Protein AF-A0A0F2S2L8-F1 (afdb_monomer)

Sequence (156 aa):
MPSLDVPAADAAFVQAAFDDTLALIEAVRDHIADGAVRYADVEITPTARMRASQDLSRLTNRATAAISLLLLFKALQDGQDVGVADIPAQVNSILDDIQRPSLALAGTGGDADAVPESLNILLLRGESIFERMPLVRARLLALLDQAPVLSPAHSS

Nearest PDB structures (foldseek):
  7pi6-assembly1_A  TM=2.760E-01  e=2.454E+00  Trypanosoma brucei brucei TREU927
  1i4l-assembly2_A-2  TM=2.362E-01  e=2.101E+00  Homo sapiens
  7pi6-assembly2_C  TM=2.535E-01  e=5.332E+00  Trypanosoma brucei brucei TREU927

Structure (mmCIF, N/CA/C/O backbone):
data_AF-A0A0F2S2L8-F1
#
_entry.id   AF-A0A0F2S2L8-F1
#
loop_
_atom_site.group_PDB
_atom_site.id
_atom_site.type_symbol
_atom_site.label_atom_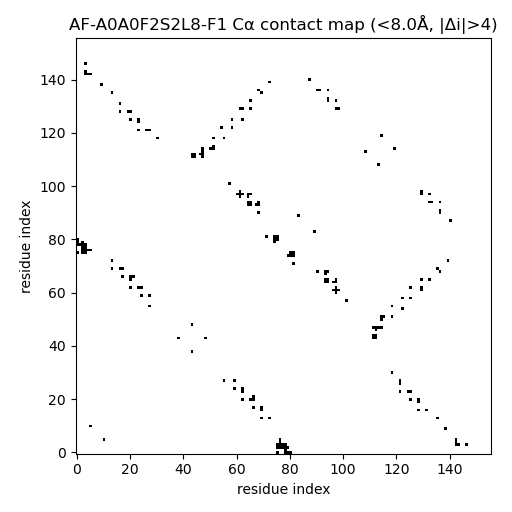id
_atom_site.label_alt_id
_atom_site.label_comp_id
_atom_site.label_asym_id
_atom_site.label_entity_id
_atom_site.label_seq_id
_atom_site.pdbx_PDB_ins_code
_atom_site.Cartn_x
_atom_site.Cartn_y
_atom_site.Cartn_z
_atom_site.occupancy
_atom_site.B_iso_or_equiv
_atom_site.auth_seq_id
_atom_site.auth_comp_id
_atom_site.auth_asym_id
_atom_site.auth_atom_id
_atom_site.pdbx_PDB_model_num
ATOM 1 N N . MET A 1 1 ? -5.158 -8.141 22.706 1.00 55.66 1 MET A N 1
ATOM 2 C CA . MET A 1 1 ? -5.981 -6.911 22.675 1.00 55.66 1 MET A CA 1
ATOM 3 C C . MET A 1 1 ? -7.423 -7.300 22.354 1.00 55.66 1 MET A C 1
ATOM 5 O O . MET A 1 1 ? -7.591 -8.381 21.800 1.00 55.66 1 MET A O 1
ATOM 9 N N . PRO A 1 2 ? -8.463 -6.524 22.720 1.00 57.81 2 PRO A N 1
ATOM 10 C CA . PRO A 1 2 ? -9.810 -6.789 22.208 1.00 57.81 2 PRO A CA 1
ATOM 11 C C . PRO A 1 2 ? -9.826 -6.614 20.679 1.00 57.81 2 PRO A C 1
ATOM 13 O O . PRO A 1 2 ? -9.166 -5.713 20.164 1.00 57.81 2 PRO A O 1
ATOM 16 N N . SER A 1 3 ? -10.530 -7.491 19.960 1.00 73.62 3 SER A N 1
ATOM 17 C CA . SER A 1 3 ? -10.714 -7.383 18.507 1.00 73.62 3 SER A CA 1
ATOM 18 C C . SER A 1 3 ? -11.510 -6.123 18.171 1.00 73.62 3 SER A C 1
ATOM 20 O O . SER A 1 3 ? -12.484 -5.817 18.864 1.00 73.62 3 SER A O 1
ATOM 22 N N . LEU A 1 4 ? -11.116 -5.402 17.120 1.00 80.38 4 LEU A N 1
ATOM 23 C CA . LEU A 1 4 ? -11.881 -4.244 16.654 1.00 80.38 4 LEU A CA 1
ATOM 24 C C . LEU A 1 4 ? -13.225 -4.705 16.075 1.00 80.38 4 LEU A C 1
ATOM 26 O O . LEU A 1 4 ? -13.266 -5.620 15.254 1.00 80.38 4 LEU A O 1
ATOM 30 N N . ASP A 1 5 ? -14.319 -4.054 16.472 1.00 84.75 5 ASP A N 1
ATOM 31 C CA . ASP A 1 5 ? -15.612 -4.234 15.807 1.00 84.75 5 ASP A CA 1
ATOM 32 C C . ASP A 1 5 ? -15.601 -3.434 14.499 1.00 84.75 5 ASP A C 1
ATOM 34 O O . ASP A 1 5 ? -15.860 -2.230 14.472 1.00 84.75 5 ASP A O 1
ATOM 38 N N . VAL A 1 6 ? -15.163 -4.086 13.420 1.00 86.56 6 VAL A N 1
ATOM 39 C CA . VAL A 1 6 ? -14.968 -3.451 12.114 1.00 86.56 6 VAL A CA 1
ATOM 40 C C . VAL A 1 6 ? -16.252 -3.559 11.286 1.00 86.56 6 VAL A C 1
ATOM 42 O O . VAL A 1 6 ? -16.673 -4.675 10.965 1.00 86.56 6 VAL A O 1
ATOM 45 N N . PRO A 1 7 ? -16.849 -2.435 10.840 1.00 90.75 7 PRO A N 1
ATOM 46 C CA . PRO A 1 7 ? -17.977 -2.463 9.920 1.00 90.75 7 PRO A CA 1
ATOM 47 C C . PRO A 1 7 ? -17.653 -3.271 8.659 1.00 90.75 7 PRO A C 1
ATOM 49 O O . PRO A 1 7 ? -16.582 -3.127 8.067 1.00 90.75 7 PRO A O 1
ATOM 52 N N . ALA A 1 8 ? -18.606 -4.073 8.177 1.00 90.00 8 ALA A N 1
ATOM 53 C CA . ALA A 1 8 ? -18.393 -4.941 7.012 1.00 90.00 8 ALA A CA 1
ATOM 54 C C . ALA A 1 8 ? -17.904 -4.178 5.760 1.00 90.00 8 ALA A C 1
ATOM 56 O O . ALA A 1 8 ? -17.093 -4.693 4.992 1.00 90.00 8 ALA A O 1
ATOM 57 N N . ALA A 1 9 ? -18.354 -2.932 5.574 1.00 91.12 9 ALA A N 1
ATOM 58 C CA . ALA A 1 9 ? -17.911 -2.068 4.480 1.00 91.12 9 ALA A CA 1
ATOM 59 C C . ALA A 1 9 ? -16.440 -1.625 4.608 1.00 91.12 9 ALA A C 1
ATOM 61 O O . ALA A 1 9 ? -15.768 -1.425 3.593 1.00 91.12 9 ALA A O 1
ATOM 62 N N . ASP A 1 10 ? -15.931 -1.485 5.833 1.00 90.44 10 ASP A N 1
ATOM 63 C CA . ASP A 1 10 ? -14.529 -1.163 6.104 1.00 90.44 10 ASP A CA 1
ATOM 64 C C . ASP A 1 10 ? -13.639 -2.379 5.890 1.00 90.44 10 ASP A C 1
ATOM 66 O O . ASP A 1 10 ? -12.639 -2.280 5.178 1.00 90.44 10 ASP A O 1
ATOM 70 N N . ALA A 1 11 ? -14.059 -3.541 6.391 1.00 90.75 11 ALA A N 1
ATOM 71 C CA . ALA A 1 11 ? -13.364 -4.800 6.151 1.00 90.75 11 ALA A CA 1
ATOM 72 C C . ALA A 1 11 ? -13.263 -5.119 4.646 1.00 90.75 11 ALA A C 1
ATOM 74 O O . ALA A 1 11 ? -12.185 -5.452 4.157 1.00 90.75 11 ALA A O 1
ATOM 75 N N . ALA A 1 12 ? -14.355 -4.956 3.888 1.00 94.38 12 ALA A N 1
ATOM 76 C CA . ALA A 1 12 ? -14.363 -5.191 2.443 1.00 94.38 12 ALA A CA 1
ATOM 77 C C . ALA A 1 12 ? -13.465 -4.206 1.676 1.00 94.38 12 ALA A C 1
ATOM 79 O O . ALA A 1 12 ? -12.748 -4.605 0.759 1.00 94.38 12 ALA A O 1
ATOM 80 N N . PHE A 1 13 ? -13.470 -2.925 2.060 1.00 95.06 13 PHE A N 1
ATOM 81 C CA . PHE A 1 13 ? -12.600 -1.916 1.452 1.00 95.06 13 PHE A CA 1
ATOM 82 C C . PHE A 1 13 ? -11.118 -2.222 1.688 1.00 95.06 13 PHE A C 1
ATOM 84 O O . PHE A 1 13 ? -10.321 -2.173 0.751 1.00 95.06 13 PHE A O 1
ATOM 91 N N . VAL A 1 14 ? -10.749 -2.563 2.926 1.00 94.31 14 VAL A N 1
ATOM 92 C CA . VAL A 1 14 ? -9.368 -2.915 3.275 1.00 94.31 14 VAL A CA 1
ATOM 93 C C . VAL A 1 14 ? -8.943 -4.207 2.584 1.00 94.31 14 VAL A C 1
ATOM 95 O O . VAL A 1 14 ? -7.823 -4.276 2.085 1.00 94.31 14 VAL A O 1
ATOM 98 N N . GLN A 1 15 ? -9.830 -5.199 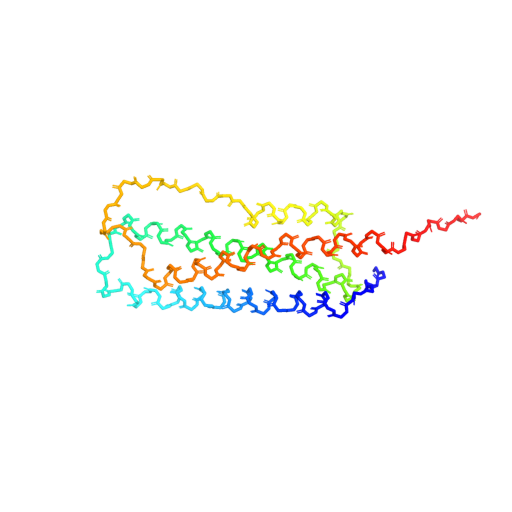2.485 1.00 95.56 15 GLN A N 1
ATOM 99 C CA . GLN A 1 15 ? -9.547 -6.434 1.757 1.00 95.56 15 GLN A CA 1
ATOM 100 C C . GLN A 1 15 ? -9.278 -6.169 0.270 1.00 95.56 15 GLN A C 1
ATOM 102 O O . GLN A 1 15 ? -8.274 -6.639 -0.250 1.00 95.56 15 GLN A O 1
ATOM 107 N N . ALA A 1 16 ? -10.097 -5.348 -0.394 1.00 96.75 16 ALA A N 1
ATOM 108 C CA . ALA A 1 16 ? -9.854 -4.977 -1.788 1.00 96.75 16 ALA A CA 1
ATOM 109 C C . ALA A 1 16 ? -8.510 -4.244 -1.967 1.00 96.75 16 ALA A C 1
ATOM 111 O O . ALA A 1 16 ? -7.750 -4.541 -2.885 1.00 96.75 16 ALA A O 1
ATOM 112 N N . ALA A 1 17 ? -8.175 -3.319 -1.060 1.00 96.56 17 ALA A N 1
ATOM 113 C CA . ALA A 1 17 ? -6.882 -2.635 -1.077 1.00 96.56 17 ALA A CA 1
ATOM 114 C C . ALA A 1 17 ? -5.702 -3.598 -0.838 1.00 96.56 17 ALA A C 1
ATOM 116 O O . ALA A 1 17 ? -4.637 -3.420 -1.435 1.00 96.56 17 ALA A O 1
ATOM 117 N N . PHE A 1 18 ? -5.891 -4.620 0.001 1.00 97.00 18 PHE A N 1
ATOM 118 C CA . PHE A 1 18 ? -4.925 -5.691 0.231 1.00 97.00 18 PHE A CA 1
ATOM 119 C C . PHE A 1 18 ? -4.680 -6.517 -1.029 1.00 97.00 18 PHE A C 1
ATOM 121 O O . PHE A 1 18 ? -3.530 -6.637 -1.450 1.00 97.00 18 PHE A O 1
ATOM 128 N N . ASP A 1 19 ? -5.743 -7.011 -1.658 1.00 97.62 19 ASP A N 1
ATOM 129 C CA . ASP A 1 19 ? -5.648 -7.839 -2.862 1.00 97.62 19 ASP A CA 1
ATOM 130 C C . ASP A 1 19 ? -4.992 -7.070 -4.018 1.00 97.62 19 ASP A C 1
ATOM 132 O O . ASP A 1 19 ? -4.092 -7.583 -4.684 1.00 97.62 19 ASP A O 1
ATOM 136 N N . ASP A 1 20 ? -5.355 -5.798 -4.200 1.00 97.75 20 ASP A N 1
ATOM 137 C CA . ASP A 1 20 ? -4.743 -4.940 -5.216 1.00 97.75 20 ASP A CA 1
ATOM 138 C C . ASP A 1 20 ? -3.253 -4.684 -4.958 1.00 97.75 20 ASP A C 1
ATOM 140 O O . ASP A 1 20 ? -2.450 -4.692 -5.895 1.00 97.75 20 ASP A O 1
ATOM 144 N N . THR A 1 21 ? -2.873 -4.453 -3.696 1.00 97.06 21 THR A N 1
ATOM 145 C CA . THR A 1 21 ? -1.473 -4.218 -3.312 1.00 97.06 21 THR A CA 1
ATOM 146 C C . THR A 1 21 ? -0.642 -5.485 -3.497 1.00 97.06 21 THR A C 1
ATOM 148 O O . THR A 1 21 ? 0.465 -5.417 -4.030 1.00 97.06 21 THR A O 1
ATOM 151 N N . LEU A 1 22 ? -1.177 -6.649 -3.123 1.00 96.69 22 LEU A N 1
ATOM 152 C CA . LEU A 1 22 ? -0.516 -7.934 -3.333 1.00 96.69 22 LEU A CA 1
ATOM 153 C C . LEU A 1 22 ? -0.318 -8.215 -4.828 1.00 96.69 22 LEU A C 1
ATOM 155 O O . LEU A 1 22 ? 0.796 -8.510 -5.257 1.00 96.69 22 LEU A O 1
ATOM 159 N N . ALA A 1 23 ? -1.358 -8.012 -5.636 1.00 96.81 23 ALA A N 1
ATOM 160 C CA . ALA A 1 23 ? -1.287 -8.194 -7.082 1.00 96.81 23 ALA A CA 1
ATOM 161 C C . ALA A 1 23 ? -0.353 -7.180 -7.776 1.00 96.81 23 ALA A C 1
ATOM 163 O O . ALA A 1 23 ? 0.141 -7.445 -8.875 1.00 96.81 23 ALA A O 1
ATOM 164 N N . LEU A 1 24 ? -0.109 -6.007 -7.180 1.00 95.81 24 LEU A N 1
ATOM 165 C CA . LEU A 1 24 ? 0.940 -5.086 -7.628 1.00 95.81 24 LEU A CA 1
ATOM 166 C C . LEU A 1 24 ? 2.333 -5.636 -7.301 1.00 95.81 24 LEU A C 1
ATOM 168 O O . LEU A 1 24 ? 3.195 -5.630 -8.174 1.00 95.81 24 LEU A O 1
ATOM 172 N N . ILE A 1 25 ? 2.555 -6.116 -6.073 1.00 95.00 25 ILE A N 1
ATOM 173 C CA . ILE A 1 25 ? 3.841 -6.690 -5.642 1.00 95.00 25 ILE A CA 1
ATOM 174 C C . ILE A 1 25 ? 4.217 -7.888 -6.521 1.00 95.00 25 ILE A C 1
ATOM 176 O O . ILE A 1 25 ? 5.357 -7.982 -6.975 1.00 95.00 25 ILE A O 1
ATOM 180 N N . GLU A 1 26 ? 3.262 -8.772 -6.806 1.00 95.19 26 GLU A N 1
ATOM 181 C CA . GLU A 1 26 ? 3.456 -9.909 -7.710 1.00 95.19 26 GLU A CA 1
ATOM 182 C C . GLU A 1 26 ? 3.824 -9.447 -9.122 1.00 95.19 26 GLU A C 1
ATOM 184 O O . GLU A 1 26 ? 4.826 -9.899 -9.669 1.00 95.19 26 GLU A O 1
ATOM 189 N N . ALA A 1 27 ? 3.097 -8.473 -9.675 1.00 92.75 27 ALA A N 1
ATOM 190 C CA . ALA A 1 27 ? 3.3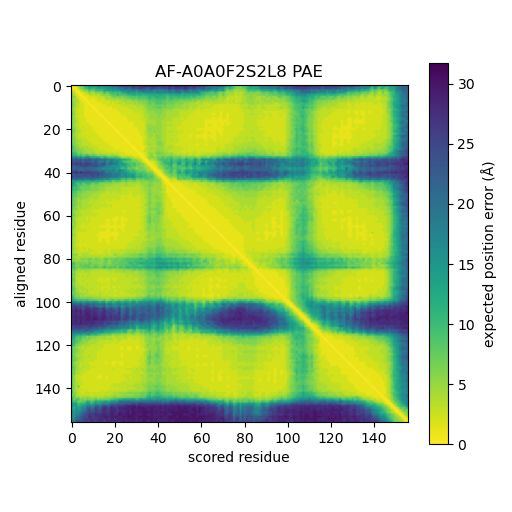90 -7.940 -11.003 1.00 92.75 27 ALA A CA 1
ATOM 191 C C . ALA A 1 27 ? 4.771 -7.260 -11.081 1.00 92.75 27 ALA A C 1
ATOM 193 O O . ALA A 1 27 ? 5.464 -7.380 -12.090 1.00 92.75 27 ALA A O 1
ATOM 194 N N . VAL A 1 28 ? 5.201 -6.573 -10.016 1.00 91.75 28 VAL A N 1
ATOM 195 C CA . VAL A 1 28 ? 6.548 -5.987 -9.915 1.00 91.75 28 VAL A CA 1
ATOM 196 C C . VAL A 1 28 ? 7.616 -7.076 -9.847 1.00 91.75 28 VAL A C 1
ATOM 198 O O . VAL A 1 28 ? 8.620 -6.986 -10.553 1.00 91.75 28 VAL A O 1
ATOM 201 N N . ARG A 1 29 ? 7.404 -8.119 -9.037 1.00 91.75 29 ARG A N 1
ATOM 202 C CA . ARG A 1 29 ? 8.308 -9.274 -8.952 1.00 91.75 29 ARG A CA 1
ATOM 203 C C . ARG A 1 29 ? 8.468 -9.940 -10.316 1.00 91.75 29 ARG A C 1
ATOM 205 O O . ARG A 1 29 ? 9.597 -10.185 -10.735 1.00 91.75 29 ARG A O 1
ATOM 212 N N . ASP A 1 30 ? 7.362 -10.202 -11.001 1.00 90.44 30 ASP A N 1
ATOM 213 C CA . ASP A 1 30 ? 7.363 -10.864 -12.304 1.00 90.44 30 ASP A CA 1
ATOM 214 C C . ASP A 1 30 ? 8.050 -9.982 -13.358 1.00 90.44 30 ASP A C 1
ATOM 216 O O . ASP A 1 30 ? 8.861 -10.464 -14.143 1.00 90.44 30 ASP A O 1
ATOM 220 N N . HIS A 1 31 ? 7.841 -8.662 -13.309 1.00 87.19 31 HIS A N 1
ATOM 221 C CA . HIS A 1 31 ? 8.553 -7.709 -14.164 1.00 87.19 31 HIS A CA 1
ATOM 222 C C . HIS A 1 31 ? 10.068 -7.693 -13.924 1.00 87.19 31 HIS A C 1
ATOM 224 O O . HIS A 1 31 ? 10.837 -7.568 -14.875 1.00 87.19 31 HIS A O 1
ATOM 230 N N . ILE A 1 32 ? 10.518 -7.829 -12.674 1.00 86.25 32 ILE A N 1
ATOM 231 C CA . ILE A 1 32 ? 11.947 -7.926 -12.340 1.00 86.25 32 ILE A CA 1
ATOM 232 C C . ILE A 1 32 ? 12.528 -9.256 -12.835 1.00 86.25 32 ILE A C 1
ATOM 234 O O . ILE A 1 32 ? 13.609 -9.258 -13.426 1.00 86.25 32 ILE A O 1
ATOM 238 N N . ALA A 1 33 ? 11.816 -10.367 -12.625 1.00 84.75 33 ALA A N 1
ATOM 239 C CA . ALA A 1 33 ? 12.238 -11.696 -13.065 1.00 84.75 33 ALA A CA 1
ATOM 240 C C . ALA A 1 33 ? 12.353 -11.782 -14.598 1.00 84.75 33 ALA A C 1
ATOM 242 O O . ALA A 1 33 ? 13.357 -12.268 -15.120 1.00 84.75 33 ALA A O 1
ATOM 243 N N . ASP A 1 34 ? 11.373 -11.226 -15.311 1.00 80.19 34 ASP A N 1
ATOM 244 C CA . ASP A 1 34 ? 11.344 -11.166 -16.774 1.00 80.19 34 ASP A CA 1
ATOM 245 C C . ASP A 1 34 ? 12.255 -10.071 -17.348 1.00 80.19 34 ASP A C 1
ATOM 247 O O . ASP A 1 34 ? 12.565 -10.076 -18.541 1.00 80.19 34 ASP A O 1
ATOM 251 N N . GLY A 1 35 ? 12.675 -9.101 -16.530 1.00 65.31 35 GLY A N 1
ATOM 252 C CA . GLY A 1 35 ? 13.363 -7.887 -16.971 1.00 65.31 35 GLY A CA 1
ATOM 253 C C . GLY A 1 35 ? 14.670 -8.162 -17.713 1.00 65.31 35 GLY A C 1
ATOM 254 O O . GLY A 1 35 ? 14.979 -7.475 -18.683 1.00 65.31 35 GLY A O 1
ATOM 255 N N . ALA A 1 36 ? 15.406 -9.212 -17.337 1.00 59.28 36 ALA A N 1
ATOM 256 C CA . ALA A 1 36 ? 16.614 -9.619 -18.058 1.00 59.28 36 ALA A CA 1
ATOM 257 C C . ALA A 1 36 ? 16.323 -10.050 -19.509 1.00 59.28 36 ALA A C 1
ATOM 259 O O . ALA A 1 36 ? 17.166 -9.856 -20.379 1.00 59.28 36 ALA A O 1
ATOM 260 N N . VAL A 1 37 ? 15.128 -10.590 -19.772 1.00 55.84 37 VAL A N 1
ATOM 261 C CA . VAL A 1 37 ? 14.674 -11.014 -21.104 1.00 55.84 37 VAL A CA 1
ATOM 262 C C . VAL A 1 37 ? 14.017 -9.846 -21.847 1.00 55.84 37 VAL A C 1
ATOM 264 O O . VAL A 1 37 ? 14.325 -9.607 -23.008 1.00 55.84 37 VAL A O 1
ATOM 267 N N . ARG A 1 38 ? 13.171 -9.052 -21.176 1.00 60.72 38 ARG A N 1
ATOM 268 C CA . ARG A 1 38 ? 12.445 -7.922 -21.794 1.00 60.72 38 ARG A CA 1
ATOM 269 C C . ARG A 1 38 ? 13.333 -6.733 -22.162 1.00 60.72 38 ARG A C 1
ATOM 271 O O . ARG A 1 38 ? 12.990 -5.978 -23.065 1.00 60.72 38 ARG A O 1
ATOM 278 N N . TYR A 1 39 ? 14.456 -6.553 -21.469 1.00 62.94 39 TYR A N 1
ATOM 279 C CA . TYR A 1 39 ? 1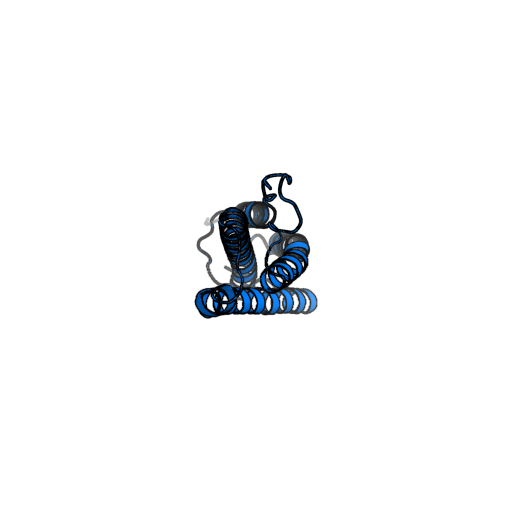5.415 -5.479 -21.746 1.00 62.94 39 TYR A CA 1
ATOM 280 C C . TYR A 1 39 ? 16.612 -5.926 -22.592 1.00 62.94 39 TYR A C 1
ATOM 282 O O . TYR A 1 39 ? 17.482 -5.104 -22.871 1.00 62.94 39 TYR A O 1
ATOM 290 N N . ALA A 1 40 ? 16.675 -7.201 -22.993 1.00 55.91 40 ALA A N 1
ATOM 291 C CA . ALA A 1 40 ? 17.714 -7.694 -23.895 1.00 55.91 40 ALA A CA 1
ATOM 292 C C . ALA A 1 40 ? 17.508 -7.195 -25.337 1.00 55.91 40 ALA A C 1
ATOM 294 O O . ALA A 1 40 ? 18.487 -6.883 -26.009 1.00 55.91 40 ALA A O 1
ATOM 295 N N . ASP A 1 41 ? 16.249 -7.054 -25.767 1.00 53.22 41 ASP A N 1
ATOM 296 C CA . ASP A 1 41 ? 15.883 -6.671 -27.141 1.00 53.22 41 ASP A CA 1
ATOM 297 C C . ASP A 1 41 ? 15.635 -5.161 -27.324 1.00 53.22 41 ASP A C 1
ATOM 299 O O . ASP A 1 41 ? 15.443 -4.689 -28.444 1.00 53.22 41 ASP A O 1
ATOM 303 N N . VAL A 1 42 ? 15.643 -4.382 -26.236 1.00 63.16 42 VAL A N 1
ATOM 304 C CA . VAL A 1 42 ? 15.439 -2.926 -26.265 1.00 63.16 42 VAL A CA 1
ATOM 305 C C . VAL A 1 42 ? 16.756 -2.240 -25.910 1.00 63.16 42 VAL A C 1
ATOM 307 O O . VAL A 1 42 ? 17.258 -2.388 -24.794 1.00 63.16 42 VAL A O 1
ATOM 310 N N . GLU A 1 43 ? 17.321 -1.454 -26.833 1.00 63.81 43 GLU A N 1
ATOM 311 C CA . GLU A 1 43 ? 18.479 -0.592 -26.557 1.00 63.81 43 GLU A CA 1
ATOM 312 C C . GLU A 1 43 ? 18.084 0.546 -25.601 1.00 63.81 43 GLU A C 1
ATOM 314 O O . GLU A 1 43 ? 17.831 1.680 -25.994 1.00 63.81 43 GLU A O 1
ATOM 319 N N . ILE A 1 44 ? 18.007 0.239 -24.306 1.00 70.75 44 ILE A N 1
ATOM 320 C CA . ILE A 1 44 ? 17.750 1.233 -23.264 1.00 70.75 44 ILE A CA 1
ATOM 321 C C . ILE A 1 44 ? 19.072 1.907 -22.896 1.00 70.75 44 ILE A C 1
ATOM 323 O O . ILE A 1 44 ? 20.040 1.219 -22.536 1.00 70.75 44 ILE A O 1
ATOM 327 N N . THR A 1 45 ? 19.092 3.243 -22.922 1.00 78.31 45 THR A N 1
ATOM 328 C CA . THR A 1 45 ? 20.239 4.049 -22.482 1.00 78.31 45 THR A CA 1
ATOM 329 C C . THR A 1 45 ? 20.591 3.736 -21.017 1.00 78.31 45 THR A C 1
ATOM 331 O O . THR A 1 45 ? 19.711 3.403 -20.216 1.00 78.31 45 THR A O 1
ATOM 334 N N . PRO A 1 46 ? 21.864 3.852 -20.596 1.00 79.81 46 PRO A N 1
ATOM 335 C CA . PRO A 1 46 ? 22.235 3.674 -19.189 1.00 79.81 46 PRO A CA 1
ATOM 336 C C . PRO A 1 46 ? 21.429 4.570 -18.233 1.00 79.81 46 PRO A C 1
ATOM 338 O O . PRO A 1 46 ? 21.039 4.129 -17.151 1.00 79.81 46 PRO A O 1
ATOM 341 N N . THR A 1 47 ? 21.122 5.799 -18.655 1.00 79.12 47 THR A N 1
ATOM 342 C CA . THR A 1 47 ? 20.298 6.756 -17.906 1.00 79.12 47 THR A CA 1
ATOM 343 C C . THR A 1 47 ? 18.872 6.242 -17.709 1.00 79.12 47 THR A C 1
ATOM 345 O O . THR A 1 47 ? 18.373 6.248 -16.581 1.00 79.12 47 THR A O 1
ATOM 348 N N . ALA A 1 48 ? 18.232 5.734 -18.765 1.00 77.44 48 ALA A N 1
ATOM 349 C CA . ALA A 1 48 ? 16.893 5.159 -18.680 1.00 77.44 48 ALA A CA 1
ATOM 350 C C . ALA A 1 48 ? 16.858 3.878 -17.830 1.00 77.44 48 ALA A C 1
ATOM 352 O O . ALA A 1 48 ? 15.928 3.696 -17.044 1.00 77.44 48 ALA A O 1
ATOM 353 N N . ARG A 1 49 ? 17.898 3.031 -17.883 1.00 79.38 49 ARG A N 1
ATOM 354 C CA . ARG A 1 49 ? 18.022 1.864 -16.983 1.00 79.38 49 ARG A CA 1
ATOM 355 C C . ARG A 1 49 ? 18.142 2.280 -15.520 1.00 79.38 49 ARG A C 1
ATOM 357 O O . ARG A 1 49 ? 17.489 1.694 -14.659 1.00 79.38 49 ARG A O 1
ATOM 364 N N . MET A 1 50 ? 18.960 3.295 -15.235 1.00 81.62 50 MET A N 1
ATOM 365 C CA . MET A 1 50 ? 19.118 3.828 -13.883 1.00 81.62 50 MET A CA 1
ATOM 366 C C . MET A 1 50 ? 17.792 4.389 -13.357 1.00 81.62 50 MET A C 1
ATOM 368 O O . MET A 1 50 ? 17.406 4.070 -12.234 1.00 81.62 50 MET A O 1
ATOM 372 N N . ARG A 1 51 ? 17.069 5.166 -14.173 1.00 81.56 51 ARG A N 1
ATOM 373 C CA . ARG A 1 51 ? 15.734 5.677 -13.829 1.00 81.56 51 ARG A CA 1
ATOM 374 C C . ARG A 1 51 ? 14.753 4.534 -13.560 1.00 81.56 51 ARG A C 1
ATOM 376 O O . ARG A 1 51 ? 14.156 4.502 -12.492 1.00 81.56 51 ARG A O 1
ATOM 383 N N . ALA A 1 52 ? 14.672 3.551 -14.456 1.00 81.50 52 ALA A N 1
ATOM 384 C CA . ALA A 1 52 ? 13.796 2.393 -14.288 1.00 81.50 52 ALA A CA 1
ATOM 385 C C . ALA A 1 52 ? 14.092 1.609 -12.994 1.00 81.50 52 ALA A C 1
ATOM 387 O O . ALA A 1 52 ? 13.174 1.213 -12.280 1.00 81.50 52 ALA A O 1
ATOM 388 N N . SER A 1 53 ? 15.372 1.417 -12.655 1.00 85.00 53 SER A N 1
ATOM 389 C CA . SER A 1 53 ? 15.782 0.768 -11.403 1.00 85.00 53 SER A CA 1
ATOM 390 C C . SER A 1 53 ? 15.376 1.577 -10.166 1.00 85.00 53 SER A C 1
ATOM 392 O O . SER A 1 53 ? 14.883 1.009 -9.187 1.00 85.00 53 SER A O 1
ATOM 394 N N . GLN A 1 54 ? 15.537 2.902 -10.208 1.00 85.44 54 GLN A N 1
ATOM 395 C CA . GLN A 1 54 ? 15.087 3.785 -9.132 1.00 85.44 54 GLN A CA 1
ATOM 396 C C . GLN A 1 54 ? 13.566 3.746 -8.970 1.00 85.44 54 GLN A C 1
ATOM 398 O O . GLN A 1 54 ? 13.088 3.635 -7.844 1.00 85.44 54 GLN A O 1
ATOM 403 N N . ASP A 1 55 ? 12.814 3.796 -10.066 1.00 86.25 55 ASP A N 1
ATOM 404 C CA . ASP A 1 55 ? 11.350 3.772 -10.052 1.00 86.25 55 ASP A CA 1
ATOM 405 C C . ASP A 1 55 ? 10.812 2.436 -9.524 1.00 86.25 55 ASP A C 1
ATOM 407 O O . ASP A 1 55 ? 9.939 2.425 -8.658 1.00 86.25 55 ASP A O 1
ATOM 411 N N . LEU A 1 56 ? 11.400 1.309 -9.940 1.00 88.38 56 LEU A N 1
ATOM 412 C CA . LEU A 1 56 ? 11.083 -0.015 -9.391 1.00 88.38 56 LEU A CA 1
ATOM 413 C C . LEU A 1 56 ? 11.374 -0.108 -7.891 1.00 88.38 56 LEU A C 1
ATOM 415 O O . LEU A 1 56 ? 10.561 -0.639 -7.132 1.00 88.38 56 LEU A O 1
ATOM 419 N N . SER A 1 57 ? 12.513 0.429 -7.450 1.00 89.25 57 SER A N 1
ATOM 420 C CA . SER A 1 57 ? 12.885 0.436 -6.030 1.00 89.25 57 SER A CA 1
ATOM 421 C C . SER A 1 57 ? 11.888 1.262 -5.210 1.00 89.25 57 SER A C 1
ATOM 423 O O . SER A 1 57 ? 11.442 0.835 -4.146 1.00 89.25 57 SER A O 1
ATOM 425 N N . ARG A 1 58 ? 11.475 2.426 -5.729 1.00 88.12 58 ARG A N 1
ATOM 426 C CA . ARG A 1 58 ? 10.466 3.295 -5.102 1.00 88.12 58 ARG A CA 1
ATOM 427 C C . ARG A 1 58 ? 9.103 2.612 -5.030 1.00 88.12 58 ARG A C 1
ATOM 429 O O . ARG A 1 58 ? 8.493 2.601 -3.964 1.00 88.12 58 ARG A O 1
ATOM 436 N N . LEU A 1 59 ? 8.650 2.024 -6.136 1.00 91.19 59 LEU A N 1
ATOM 437 C CA . LEU A 1 59 ? 7.385 1.299 -6.210 1.00 91.19 59 LEU A CA 1
ATOM 438 C C . LEU A 1 59 ? 7.348 0.145 -5.201 1.00 91.19 59 LEU A C 1
ATOM 440 O O . LEU A 1 59 ? 6.379 0.011 -4.459 1.00 91.19 59 LEU A O 1
ATOM 444 N N . THR A 1 60 ? 8.433 -0.627 -5.114 1.00 92.19 60 THR A N 1
ATOM 445 C CA . THR A 1 60 ? 8.568 -1.748 -4.171 1.00 92.19 60 THR A CA 1
ATOM 446 C C . THR A 1 60 ? 8.530 -1.275 -2.718 1.00 92.19 60 THR A C 1
ATOM 448 O O . THR A 1 60 ? 7.808 -1.851 -1.904 1.00 92.19 60 THR A O 1
ATOM 451 N N . ASN A 1 61 ? 9.248 -0.197 -2.385 1.00 92.88 61 ASN A N 1
ATOM 452 C CA . ASN A 1 61 ? 9.250 0.365 -1.032 1.00 92.88 61 ASN A CA 1
ATOM 453 C C . ASN A 1 61 ? 7.857 0.861 -0.624 1.00 92.88 61 ASN A C 1
ATOM 455 O O . ASN A 1 61 ? 7.374 0.518 0.454 1.00 92.88 61 ASN A O 1
ATOM 459 N N . ARG A 1 62 ? 7.176 1.609 -1.502 1.00 94.69 62 ARG A N 1
ATOM 460 C CA . ARG A 1 62 ? 5.814 2.103 -1.239 1.00 94.69 62 ARG A CA 1
ATOM 461 C C . ARG A 1 62 ? 4.805 0.963 -1.131 1.00 94.69 62 ARG A C 1
ATOM 463 O O . ARG A 1 62 ? 3.974 0.983 -0.230 1.00 94.69 62 ARG A O 1
ATOM 470 N N . ALA A 1 63 ? 4.910 -0.058 -1.982 1.00 95.06 63 ALA A N 1
ATOM 471 C CA . ALA A 1 63 ? 4.072 -1.253 -1.896 1.00 95.06 63 ALA A CA 1
ATOM 472 C C . ALA A 1 63 ? 4.301 -2.026 -0.587 1.00 95.06 63 ALA A C 1
ATOM 474 O O . ALA A 1 63 ? 3.343 -2.481 0.033 1.00 95.06 63 ALA A O 1
ATOM 475 N N . THR A 1 64 ? 5.551 -2.102 -0.121 1.00 95.06 64 THR A N 1
ATOM 476 C CA . THR A 1 64 ? 5.909 -2.730 1.161 1.00 95.06 64 THR A CA 1
ATOM 477 C C . THR A 1 64 ? 5.354 -1.944 2.355 1.00 95.06 64 THR A C 1
ATOM 479 O O . THR A 1 64 ? 4.832 -2.525 3.308 1.00 95.06 64 THR A O 1
ATOM 482 N N . ALA A 1 65 ? 5.407 -0.613 2.310 1.00 95.62 65 ALA A N 1
ATOM 483 C CA . ALA A 1 65 ? 4.791 0.227 3.334 1.00 95.62 65 ALA A CA 1
ATOM 484 C C . ALA A 1 65 ? 3.254 0.090 3.324 1.00 95.62 65 ALA A C 1
ATOM 486 O O . ALA A 1 65 ? 2.643 -0.126 4.371 1.00 95.62 65 ALA A O 1
ATOM 487 N N . ALA A 1 66 ? 2.629 0.107 2.143 1.00 96.62 66 ALA A N 1
ATOM 488 C CA . ALA A 1 66 ? 1.187 -0.080 1.983 1.00 96.62 66 ALA A CA 1
ATOM 489 C C . ALA A 1 66 ? 0.715 -1.435 2.528 1.00 96.62 66 ALA A C 1
ATOM 491 O O . ALA A 1 66 ? -0.212 -1.478 3.337 1.00 96.62 66 ALA A O 1
ATOM 492 N N . ILE A 1 67 ? 1.383 -2.537 2.163 1.00 96.88 67 ILE A N 1
ATOM 493 C CA . ILE A 1 67 ? 1.020 -3.862 2.680 1.00 96.88 67 ILE A CA 1
ATOM 494 C C . ILE A 1 67 ? 1.225 -3.948 4.197 1.00 96.88 67 ILE A C 1
ATOM 496 O O . ILE A 1 67 ? 0.414 -4.568 4.874 1.00 96.88 67 ILE A O 1
ATOM 500 N N . SER A 1 68 ? 2.231 -3.265 4.756 1.00 95.69 68 SER A N 1
ATOM 501 C CA . SER A 1 68 ? 2.445 -3.205 6.210 1.00 95.69 68 SER A CA 1
ATOM 502 C C . SER A 1 68 ? 1.285 -2.516 6.935 1.00 95.69 68 SER A C 1
ATOM 504 O O . SER A 1 68 ? 0.817 -3.021 7.954 1.00 95.69 68 SER A O 1
ATOM 506 N N . LEU A 1 69 ? 0.765 -1.407 6.393 1.00 96.19 69 LEU A N 1
ATOM 507 C CA . LEU A 1 69 ? -0.426 -0.740 6.935 1.00 96.19 69 LEU A CA 1
ATOM 508 C C . LEU A 1 69 ? -1.664 -1.647 6.877 1.00 96.19 69 LEU A C 1
ATOM 510 O O . LEU A 1 69 ? -2.430 -1.728 7.837 1.00 96.19 69 LEU A O 1
ATOM 514 N N . LEU A 1 70 ? -1.858 -2.337 5.753 1.00 96.94 70 LEU A N 1
ATOM 515 C CA . LEU A 1 70 ? -2.996 -3.232 5.546 1.00 96.94 70 LEU A CA 1
ATOM 516 C C . LEU A 1 70 ? -2.924 -4.466 6.461 1.00 96.94 70 LEU A C 1
ATOM 518 O O . LEU A 1 70 ? -3.938 -4.883 7.016 1.00 96.94 70 LEU A O 1
ATOM 522 N N . LEU A 1 71 ? -1.729 -5.023 6.667 1.00 95.38 71 LEU A N 1
ATOM 523 C CA . LEU A 1 71 ? -1.494 -6.116 7.612 1.00 95.38 71 LEU A CA 1
ATOM 524 C C . LEU A 1 71 ? -1.727 -5.674 9.056 1.00 95.38 71 LEU A C 1
ATOM 526 O O . LEU A 1 71 ? -2.362 -6.410 9.805 1.00 95.38 71 LEU A O 1
ATOM 530 N N . LEU A 1 72 ? -1.284 -4.470 9.433 1.00 94.12 72 LEU A N 1
ATOM 531 C CA . LEU A 1 72 ? -1.570 -3.896 10.748 1.00 94.12 72 LEU A CA 1
ATOM 532 C C . LEU A 1 72 ? -3.082 -3.780 10.981 1.00 94.12 72 LEU A C 1
ATOM 534 O O . LEU A 1 72 ? -3.568 -4.187 12.032 1.00 94.12 72 LEU A O 1
ATOM 538 N N . PHE A 1 73 ? -3.836 -3.292 9.990 1.00 93.62 73 PHE A N 1
ATOM 539 C CA . PHE A 1 73 ? -5.297 -3.241 10.071 1.00 93.62 73 PHE A CA 1
ATOM 540 C C . PHE A 1 73 ? -5.894 -4.631 10.323 1.00 93.62 73 PHE A C 1
ATOM 542 O O . PHE A 1 73 ? -6.683 -4.802 11.251 1.00 93.62 73 PHE A O 1
ATOM 549 N N . LYS A 1 74 ? -5.506 -5.629 9.519 1.00 92.50 74 LYS A N 1
ATOM 550 C CA . LYS A 1 74 ? -6.027 -7.002 9.628 1.00 92.50 74 LYS A CA 1
ATOM 551 C C . LYS A 1 74 ? -5.667 -7.643 10.971 1.00 92.50 74 LYS A C 1
ATOM 553 O O . LYS A 1 74 ? -6.529 -8.235 11.605 1.00 92.50 74 LYS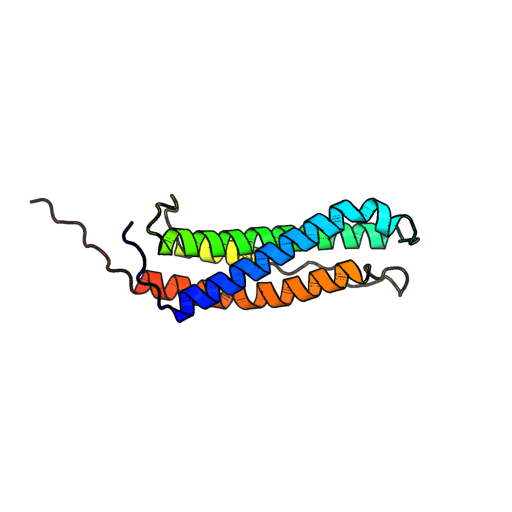 A O 1
ATOM 558 N N . ALA A 1 75 ? -4.438 -7.459 11.452 1.00 92.31 75 ALA A N 1
ATOM 559 C CA . ALA A 1 75 ? -4.013 -7.969 12.753 1.00 92.31 75 ALA A CA 1
ATOM 560 C C . ALA A 1 75 ? -4.854 -7.385 13.901 1.00 92.31 75 ALA A C 1
ATOM 562 O O . ALA A 1 75 ? -5.280 -8.117 14.793 1.00 92.31 75 ALA A O 1
ATOM 563 N N . LEU A 1 76 ? -5.150 -6.082 13.855 1.00 90.62 76 LEU A N 1
ATOM 564 C CA . LEU A 1 76 ? -5.992 -5.421 14.857 1.00 90.62 76 LEU A CA 1
ATOM 565 C C . LEU A 1 76 ? -7.465 -5.843 14.759 1.00 90.62 76 LEU A C 1
ATOM 567 O O . LEU A 1 76 ? -8.116 -6.046 15.785 1.00 90.62 76 LEU A O 1
ATOM 571 N N . GLN A 1 77 ? -7.978 -6.028 13.541 1.00 90.44 77 GLN A N 1
ATOM 572 C CA . GLN A 1 77 ? -9.299 -6.613 13.301 1.00 90.44 77 GLN A CA 1
ATOM 573 C C . GLN A 1 77 ? -9.407 -8.013 13.925 1.00 90.44 77 GLN A C 1
ATOM 575 O O . GLN A 1 77 ? -10.380 -8.305 14.616 1.00 90.44 77 GLN A O 1
ATOM 580 N N . ASP A 1 78 ? -8.379 -8.844 13.759 1.00 89.56 78 ASP A N 1
ATOM 581 C CA . ASP A 1 78 ? -8.333 -10.215 14.276 1.00 89.56 78 ASP A CA 1
ATOM 582 C C . ASP A 1 78 ? -7.982 -10.288 15.781 1.00 89.56 78 ASP A C 1
ATOM 584 O O . ASP A 1 78 ? -7.872 -11.375 16.350 1.00 89.56 78 ASP A O 1
ATOM 588 N N . GLY A 1 79 ? -7.795 -9.142 16.450 1.00 87.12 79 GLY A N 1
ATOM 589 C CA . GLY A 1 79 ? -7.451 -9.061 17.876 1.00 87.12 79 GLY A CA 1
ATOM 590 C C . GLY A 1 79 ? -6.032 -9.534 18.218 1.00 87.12 79 GLY A C 1
ATOM 591 O O . GLY A 1 79 ? -5.731 -9.799 19.389 1.00 87.12 79 GLY A O 1
ATOM 592 N N . GLN A 1 80 ? -5.154 -9.644 17.218 1.00 88.50 80 GLN A N 1
ATOM 593 C CA . GLN A 1 80 ? -3.769 -10.064 17.401 1.00 88.50 80 GLN A CA 1
ATOM 594 C C . GLN A 1 80 ? -2.958 -9.000 18.146 1.00 88.50 80 GLN A C 1
ATOM 596 O O . GLN A 1 80 ? -3.185 -7.797 18.014 1.00 88.50 80 GLN A O 1
ATOM 601 N N . ASP A 1 81 ? -1.994 -9.456 18.946 1.00 85.25 81 ASP A N 1
ATOM 602 C CA . ASP A 1 81 ? -1.003 -8.564 19.538 1.00 85.25 81 ASP A CA 1
ATOM 603 C C . ASP A 1 81 ? 0.059 -8.219 18.490 1.00 85.25 81 ASP A C 1
ATOM 605 O O . ASP A 1 81 ? 0.770 -9.092 17.993 1.00 85.25 81 ASP A O 1
ATOM 609 N N . VAL A 1 82 ? 0.136 -6.936 18.146 1.00 85.00 82 VAL A N 1
ATOM 610 C CA . VAL A 1 82 ? 1.056 -6.406 17.135 1.00 85.00 82 VAL A CA 1
ATOM 611 C C . VAL A 1 82 ? 2.376 -5.916 17.735 1.00 85.00 82 VAL A C 1
ATOM 613 O O . VAL A 1 82 ? 3.271 -5.536 16.986 1.00 85.00 82 VAL A O 1
ATOM 616 N N . GLY A 1 83 ? 2.523 -5.901 19.068 1.00 84.00 83 GLY A N 1
ATOM 617 C CA . GLY A 1 83 ? 3.751 -5.452 19.736 1.00 84.00 83 GLY A CA 1
ATOM 618 C C . GLY A 1 83 ? 4.100 -3.974 19.507 1.00 84.00 83 GLY A C 1
ATOM 619 O O . GLY A 1 83 ? 5.238 -3.565 19.736 1.00 84.00 83 GLY A O 1
ATOM 620 N N . VAL A 1 84 ? 3.141 -3.165 19.043 1.00 83.69 84 VAL A N 1
ATOM 621 C CA . VAL A 1 84 ? 3.308 -1.731 18.775 1.00 83.69 84 VAL A CA 1
ATOM 622 C C . VAL A 1 84 ? 2.788 -0.933 19.966 1.00 83.69 84 VAL A C 1
ATOM 624 O O . VAL A 1 84 ? 1.614 -1.026 20.314 1.00 83.69 84 VAL A O 1
ATOM 627 N N . ALA A 1 85 ? 3.659 -0.125 20.573 1.00 83.44 85 ALA A N 1
ATOM 628 C CA . ALA A 1 85 ? 3.314 0.681 21.745 1.00 83.44 85 ALA A CA 1
ATOM 629 C C . ALA A 1 85 ? 2.346 1.838 21.425 1.00 83.44 85 ALA A C 1
ATOM 631 O O . ALA A 1 85 ? 1.481 2.152 22.237 1.00 83.44 85 ALA A O 1
ATOM 632 N N . ASP A 1 86 ? 2.488 2.457 20.248 1.00 88.81 86 ASP A N 1
ATOM 633 C CA . ASP A 1 86 ? 1.656 3.572 19.780 1.00 88.81 86 ASP A CA 1
ATOM 634 C C . ASP A 1 86 ? 1.206 3.310 18.335 1.00 88.81 86 ASP A C 1
ATOM 636 O O . ASP A 1 86 ? 1.919 3.588 17.365 1.00 88.81 86 ASP A O 1
ATOM 640 N N . ILE A 1 87 ? 0.021 2.708 18.200 1.00 90.12 87 ILE A N 1
ATOM 641 C CA . ILE A 1 87 ? -0.560 2.361 16.898 1.00 90.12 87 ILE A CA 1
ATOM 642 C C . ILE A 1 87 ? -0.812 3.623 16.052 1.00 90.12 87 ILE A C 1
ATOM 644 O O . ILE A 1 87 ? -0.394 3.625 14.892 1.00 90.12 87 ILE A O 1
ATOM 648 N N . PRO A 1 88 ? -1.435 4.705 16.567 1.00 91.56 88 PRO A N 1
ATOM 649 C CA . PRO A 1 88 ? -1.596 5.937 15.797 1.00 91.56 88 PRO A CA 1
ATOM 650 C C . PRO A 1 88 ? -0.289 6.505 15.233 1.00 91.56 88 PRO A C 1
ATOM 652 O O . PRO A 1 88 ? -0.240 6.853 14.049 1.00 91.56 88 PRO A O 1
ATOM 655 N N . ALA A 1 89 ? 0.776 6.576 16.038 1.00 91.56 89 ALA A N 1
ATOM 656 C CA . ALA A 1 89 ? 2.077 7.056 15.573 1.00 91.56 89 ALA A CA 1
ATOM 657 C C . ALA A 1 89 ? 2.671 6.139 14.494 1.00 91.56 89 ALA A C 1
ATOM 659 O O . ALA A 1 89 ? 3.140 6.626 13.463 1.00 91.56 89 ALA A O 1
ATOM 660 N N . GLN A 1 90 ? 2.583 4.819 14.684 1.00 93.00 90 GLN A N 1
ATOM 661 C CA . GLN A 1 90 ? 3.052 3.839 13.706 1.00 93.00 90 GLN A CA 1
ATOM 662 C C . GLN A 1 90 ? 2.309 3.962 12.367 1.00 93.00 90 GLN A C 1
ATOM 664 O O . GLN A 1 90 ? 2.935 3.948 11.309 1.00 93.00 90 GLN A O 1
ATOM 669 N N . VAL A 1 91 ? 0.984 4.124 12.399 1.00 93.75 91 VAL A N 1
ATOM 670 C CA . VAL A 1 91 ? 0.154 4.311 11.199 1.00 93.75 91 VAL A CA 1
ATOM 671 C C . VAL A 1 91 ? 0.554 5.576 10.439 1.00 93.75 91 VAL A C 1
ATOM 673 O O . VAL A 1 91 ? 0.663 5.539 9.214 1.00 93.75 91 VAL A O 1
ATOM 676 N N . ASN A 1 92 ? 0.796 6.685 11.146 1.00 93.81 92 ASN A N 1
ATOM 677 C CA . ASN A 1 92 ? 1.251 7.931 10.523 1.00 93.81 92 ASN A CA 1
ATOM 678 C C . ASN A 1 92 ? 2.628 7.761 9.871 1.00 93.81 92 ASN A C 1
ATOM 680 O O . ASN A 1 92 ? 2.789 8.121 8.711 1.00 93.81 92 ASN A O 1
ATOM 684 N N . SER A 1 93 ? 3.579 7.133 10.571 1.00 93.62 93 SER A N 1
ATOM 685 C CA . SER A 1 93 ? 4.917 6.874 10.029 1.00 93.62 93 SER A CA 1
ATOM 686 C C . SER A 1 93 ? 4.874 6.025 8.759 1.00 93.62 93 SER A C 1
ATOM 688 O O . SER A 1 93 ? 5.586 6.317 7.802 1.00 93.62 93 SER A O 1
ATOM 690 N N . ILE A 1 94 ? 4.039 4.981 8.727 1.00 94.00 94 ILE A N 1
ATOM 691 C CA . ILE A 1 94 ? 3.889 4.145 7.530 1.00 94.00 94 ILE A CA 1
ATOM 692 C C . ILE A 1 94 ? 3.273 4.958 6.385 1.00 94.00 94 ILE A C 1
ATOM 694 O O . ILE A 1 94 ? 3.701 4.827 5.239 1.00 94.00 94 ILE A O 1
ATOM 698 N N . LEU A 1 95 ? 2.283 5.812 6.670 1.00 93.81 95 LEU A N 1
ATOM 699 C CA . LEU A 1 95 ? 1.671 6.646 5.637 1.00 93.81 95 LEU A CA 1
ATOM 700 C C . LEU A 1 95 ? 2.665 7.655 5.047 1.00 93.81 95 LEU A C 1
ATOM 702 O O . LEU A 1 95 ? 2.677 7.830 3.830 1.00 93.81 95 LEU A O 1
ATOM 706 N N . ASP A 1 96 ? 3.524 8.255 5.870 1.00 93.38 96 ASP A N 1
ATOM 707 C CA . ASP A 1 96 ? 4.577 9.160 5.400 1.00 93.38 96 ASP A CA 1
ATOM 708 C C . ASP A 1 96 ? 5.532 8.454 4.424 1.00 93.38 96 ASP A C 1
ATOM 710 O O . ASP A 1 96 ? 5.942 9.035 3.417 1.00 93.38 96 ASP A O 1
ATOM 714 N N . ASP A 1 97 ? 5.838 7.176 4.662 1.00 91.12 97 ASP A N 1
ATOM 715 C CA . ASP A 1 97 ? 6.653 6.366 3.753 1.00 91.12 97 ASP A CA 1
ATOM 716 C C . ASP A 1 97 ? 5.928 6.033 2.441 1.00 91.12 97 ASP A C 1
ATOM 718 O O . ASP A 1 97 ? 6.546 6.046 1.373 1.00 91.12 97 ASP A O 1
ATOM 722 N N . ILE A 1 98 ? 4.612 5.800 2.488 1.00 91.50 98 ILE A N 1
ATOM 723 C CA . ILE A 1 98 ? 3.780 5.599 1.290 1.00 91.50 98 ILE A CA 1
ATOM 724 C C . ILE A 1 98 ? 3.692 6.887 0.460 1.00 91.50 98 ILE A C 1
ATOM 726 O O . ILE A 1 98 ? 3.696 6.826 -0.772 1.00 91.50 98 ILE A O 1
ATOM 730 N N . GLN A 1 99 ? 3.580 8.045 1.112 1.00 88.75 99 GLN A N 1
ATOM 731 C CA . GLN A 1 99 ? 3.351 9.340 0.464 1.00 88.75 99 GLN A CA 1
ATOM 732 C C . GLN A 1 99 ? 4.631 10.081 0.084 1.00 88.75 99 GLN A C 1
ATOM 734 O O . GLN A 1 99 ? 4.551 11.097 -0.610 1.00 88.75 99 GLN A O 1
ATOM 739 N N . ARG A 1 100 ? 5.801 9.601 0.525 1.00 82.50 100 ARG A N 1
ATOM 740 C CA . ARG A 1 100 ? 7.081 10.277 0.317 1.00 82.50 100 ARG A CA 1
ATOM 741 C C . ARG A 1 100 ? 7.261 10.639 -1.166 1.00 82.50 100 ARG A C 1
ATOM 743 O O . ARG A 1 100 ? 7.388 9.732 -1.996 1.00 82.50 100 ARG A O 1
ATOM 750 N N . PRO A 1 101 ? 7.293 11.944 -1.512 1.00 63.62 101 PRO A N 1
ATOM 751 C CA . PRO A 1 101 ? 7.403 12.368 -2.894 1.00 63.62 101 PRO A CA 1
ATOM 752 C C . PRO A 1 101 ? 8.686 11.834 -3.509 1.00 63.62 101 PRO A C 1
ATOM 754 O O . PRO A 1 101 ? 9.772 11.896 -2.925 1.00 63.62 101 PRO A O 1
ATOM 757 N N . SER A 1 102 ? 8.558 11.339 -4.730 1.00 55.38 102 SER A N 1
ATOM 758 C CA . SER A 1 102 ? 9.694 10.987 -5.555 1.00 55.38 102 SER A CA 1
ATOM 759 C C . SER A 1 102 ? 10.481 12.274 -5.851 1.00 55.38 102 SER A C 1
ATOM 761 O O . SER A 1 102 ? 10.005 13.121 -6.602 1.00 55.38 102 SER A O 1
ATOM 763 N N . LEU A 1 103 ? 11.685 12.446 -5.284 1.00 49.12 103 LEU A N 1
ATOM 764 C CA . LEU A 1 103 ? 12.660 13.407 -5.817 1.00 49.12 103 LEU A CA 1
ATOM 765 C C . LEU A 1 103 ? 13.015 12.919 -7.224 1.00 49.12 103 LEU A C 1
ATOM 767 O O . LEU A 1 103 ? 13.862 12.035 -7.392 1.00 49.12 103 LEU A O 1
ATOM 771 N N . ALA A 1 104 ? 12.261 13.382 -8.215 1.00 50.06 104 ALA A N 1
ATOM 772 C CA . ALA A 1 104 ? 12.564 13.161 -9.609 1.00 50.06 104 ALA A CA 1
ATOM 773 C C . ALA A 1 104 ? 13.793 14.006 -9.945 1.00 50.06 104 ALA A C 1
ATOM 775 O O . ALA A 1 104 ? 13.859 15.190 -9.607 1.00 50.06 104 ALA A O 1
ATOM 776 N N . LEU A 1 105 ? 14.747 13.419 -10.662 1.00 45.81 105 LEU A N 1
ATOM 777 C CA . LEU A 1 105 ? 15.566 14.201 -11.580 1.00 45.81 105 LEU A CA 1
ATOM 778 C C . LEU A 1 105 ? 14.589 14.794 -12.602 1.00 45.81 105 LEU A C 1
ATOM 780 O O . LEU A 1 105 ? 14.250 14.141 -13.591 1.00 45.81 105 LEU A O 1
ATOM 784 N N . ALA A 1 106 ? 14.057 15.977 -12.282 1.00 41.06 106 ALA A N 1
ATOM 785 C CA . ALA A 1 106 ? 13.232 16.770 -13.175 1.00 41.06 106 ALA A CA 1
ATOM 786 C C . ALA A 1 106 ? 13.961 16.865 -14.522 1.00 41.06 106 ALA A C 1
ATOM 788 O O . ALA A 1 106 ? 15.161 17.131 -14.572 1.00 41.06 106 ALA A O 1
ATOM 789 N N . GLY A 1 107 ? 13.238 16.500 -15.578 1.00 43.41 107 GLY A N 1
ATOM 790 C CA . GLY A 1 107 ? 13.791 16.028 -16.837 1.00 43.41 107 GLY A CA 1
ATOM 791 C C . GLY A 1 107 ? 14.834 16.926 -17.500 1.00 43.41 107 GLY A C 1
ATOM 792 O O . GLY A 1 107 ? 14.668 18.135 -17.628 1.00 43.41 107 GLY A O 1
ATOM 793 N N . THR A 1 108 ? 15.862 16.266 -18.029 1.00 41.72 108 THR A N 1
ATOM 794 C CA . THR A 1 108 ? 16.691 16.750 -19.143 1.00 41.72 108 THR A CA 1
ATOM 795 C C . THR A 1 108 ? 16.826 15.710 -20.267 1.00 41.72 108 THR A C 1
ATOM 797 O O . THR A 1 108 ? 17.602 15.916 -21.194 1.00 41.72 108 THR A O 1
ATOM 800 N N . GLY A 1 109 ? 16.080 14.601 -20.214 1.00 48.56 109 GLY A N 1
ATOM 801 C CA . GLY A 1 109 ? 16.179 13.507 -21.186 1.00 48.56 109 GLY A CA 1
ATOM 802 C C . GLY A 1 109 ? 15.042 13.530 -22.205 1.00 48.56 109 GLY A C 1
ATOM 803 O O . GLY A 1 109 ? 13.883 13.560 -21.797 1.00 48.56 109 GLY A O 1
ATOM 804 N N . GLY A 1 110 ? 15.372 13.546 -23.502 1.00 51.12 110 GLY A N 1
ATOM 805 C CA . GLY A 1 110 ? 14.410 13.430 -24.611 1.00 51.12 110 GLY A CA 1
ATOM 806 C C . GLY A 1 110 ? 13.793 12.027 -24.726 1.00 51.12 110 GLY A C 1
ATOM 807 O O . GLY A 1 110 ? 14.030 11.184 -23.869 1.00 51.12 110 GLY A O 1
ATOM 808 N N . ASP A 1 111 ? 13.040 11.754 -25.799 1.00 54.91 111 ASP A N 1
ATOM 809 C CA . ASP A 1 111 ? 12.292 10.491 -26.015 1.00 54.91 111 ASP A CA 1
ATOM 810 C C . ASP A 1 111 ? 13.120 9.197 -25.844 1.00 54.91 111 ASP A C 1
ATOM 812 O O . ASP A 1 111 ? 12.572 8.150 -25.508 1.00 54.91 111 ASP A O 1
ATOM 816 N N . ALA A 1 112 ? 14.448 9.257 -26.005 1.00 54.31 112 ALA A N 1
ATOM 817 C CA . ALA A 1 112 ? 15.364 8.135 -25.763 1.00 54.31 112 ALA A CA 1
ATOM 818 C C . ALA A 1 112 ? 15.568 7.781 -24.270 1.00 54.31 112 ALA A C 1
ATOM 820 O O . ALA A 1 112 ? 16.112 6.722 -23.961 1.00 54.31 112 ALA A O 1
ATOM 821 N N . ASP A 1 113 ? 15.131 8.644 -23.346 1.00 61.03 113 ASP A N 1
ATOM 822 C CA . ASP A 1 113 ? 15.188 8.441 -21.891 1.00 61.03 113 ASP A CA 1
ATOM 823 C C . ASP A 1 113 ? 13.816 8.081 -21.283 1.00 61.03 113 ASP A C 1
ATOM 825 O O . ASP A 1 113 ? 13.605 8.183 -20.063 1.00 61.03 113 ASP A O 1
ATOM 829 N N . ALA A 1 114 ? 12.866 7.677 -22.133 1.00 64.81 114 ALA A N 1
ATOM 830 C CA . ALA A 1 114 ? 11.552 7.215 -21.717 1.00 64.81 114 ALA A CA 1
ATOM 831 C C . ALA A 1 114 ? 11.651 5.892 -20.939 1.00 64.81 114 ALA A C 1
ATOM 833 O O . ALA A 1 114 ? 12.382 4.966 -21.296 1.00 64.81 114 ALA A O 1
ATOM 834 N N . VAL A 1 115 ? 10.899 5.813 -19.843 1.00 67.69 115 VAL A N 1
ATOM 835 C CA . VAL A 1 115 ? 10.766 4.593 -19.045 1.00 67.69 115 VAL A CA 1
ATOM 836 C C . VAL A 1 115 ? 10.005 3.544 -19.873 1.00 67.69 115 VAL A C 1
ATOM 838 O O . VAL A 1 115 ? 9.041 3.910 -20.547 1.00 67.69 115 VAL A O 1
ATOM 841 N N . PRO A 1 116 ? 10.387 2.253 -19.829 1.00 77.31 116 PRO A N 1
ATOM 842 C CA . PRO A 1 116 ? 9.668 1.192 -20.532 1.00 77.31 116 PRO A CA 1
ATOM 843 C C . PRO A 1 116 ? 8.166 1.204 -20.220 1.00 77.31 116 PRO A C 1
ATOM 845 O O . PRO A 1 116 ? 7.777 1.316 -19.057 1.00 77.31 116 PRO A O 1
ATOM 848 N N . GLU A 1 117 ? 7.321 1.039 -21.240 1.00 80.62 117 GLU A N 1
ATOM 849 C CA . GLU A 1 117 ? 5.856 1.127 -21.109 1.00 80.62 117 GLU A CA 1
ATOM 850 C C . GLU A 1 117 ? 5.302 0.181 -20.035 1.00 80.62 117 GLU A C 1
ATOM 852 O O . GLU A 1 117 ? 4.471 0.568 -19.216 1.00 80.62 117 GLU A O 1
ATOM 857 N N . SER A 1 118 ? 5.826 -1.043 -19.978 1.00 82.31 118 SER A N 1
ATOM 858 C CA . SER A 1 118 ? 5.463 -2.039 -18.967 1.00 82.31 118 SER A CA 1
ATOM 859 C C . SER A 1 118 ? 5.732 -1.564 -17.537 1.00 82.31 118 SER A C 1
ATOM 861 O O . SER A 1 118 ? 4.905 -1.791 -16.657 1.00 82.31 11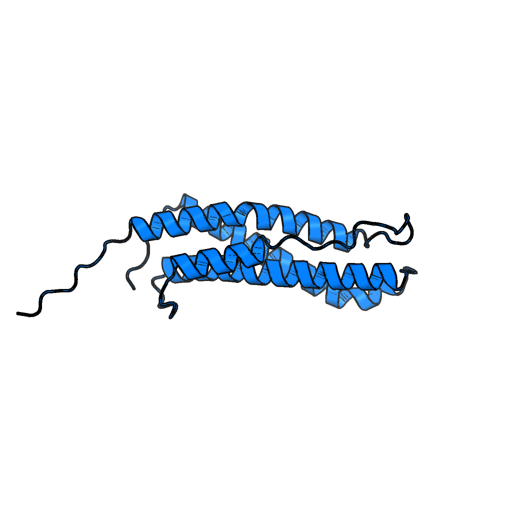8 SER A O 1
ATOM 863 N N . LEU A 1 119 ? 6.835 -0.847 -17.302 1.00 84.06 119 LEU A N 1
ATOM 864 C CA . LEU A 1 119 ? 7.108 -0.232 -16.005 1.00 84.06 119 LEU A CA 1
ATOM 865 C C . LEU A 1 119 ? 6.176 0.961 -15.754 1.00 84.06 119 LEU A C 1
ATOM 867 O O . LEU A 1 119 ? 5.658 1.099 -14.650 1.00 84.06 119 LEU A O 1
ATOM 871 N N . ASN A 1 120 ? 5.890 1.779 -16.767 1.00 84.56 120 ASN A N 1
ATOM 872 C CA . ASN A 1 120 ? 4.951 2.892 -16.627 1.00 84.56 120 ASN A CA 1
ATOM 873 C C . ASN A 1 120 ? 3.543 2.424 -16.206 1.00 84.56 120 ASN A C 1
ATOM 875 O O . ASN A 1 120 ? 2.928 3.029 -15.330 1.00 84.56 120 ASN A O 1
ATOM 879 N N . ILE A 1 121 ? 3.058 1.304 -16.753 1.00 87.88 121 ILE A N 1
ATOM 880 C CA . ILE A 1 121 ? 1.785 0.685 -16.343 1.00 87.88 121 ILE A CA 1
ATOM 881 C C . ILE A 1 121 ? 1.805 0.319 -14.851 1.00 87.88 121 ILE A C 1
ATOM 883 O O . ILE A 1 121 ? 0.842 0.596 -14.134 1.00 87.88 121 ILE A O 1
ATOM 887 N N . LEU A 1 122 ? 2.900 -0.274 -14.365 1.00 90.81 122 LEU A N 1
ATOM 888 C CA . LEU A 1 122 ? 3.046 -0.634 -12.952 1.00 90.81 122 LEU A CA 1
ATOM 889 C C . LEU A 1 122 ? 3.088 0.598 -12.045 1.00 90.81 122 LEU A C 1
ATOM 891 O O . LEU A 1 122 ? 2.480 0.582 -10.976 1.00 90.81 122 LEU A O 1
ATOM 895 N N . LEU A 1 123 ? 3.764 1.665 -12.475 1.00 89.75 123 LEU A N 1
ATOM 896 C CA . LEU A 1 123 ? 3.828 2.921 -11.731 1.00 89.75 123 LEU A CA 1
ATOM 897 C C . LEU A 1 123 ? 2.443 3.560 -11.603 1.00 89.75 123 LEU A C 1
ATOM 899 O O . LEU A 1 123 ? 2.025 3.876 -10.492 1.00 89.75 123 LEU A O 1
ATOM 903 N N . LEU A 1 124 ? 1.696 3.666 -12.705 1.00 89.94 124 LEU A N 1
ATOM 904 C CA . LEU A 1 124 ? 0.333 4.209 -12.700 1.00 89.94 124 LEU A CA 1
ATOM 905 C C . LEU A 1 124 ? -0.617 3.379 -11.830 1.00 89.94 124 LEU A C 1
ATOM 907 O O . LEU A 1 124 ? -1.398 3.931 -11.052 1.00 89.94 124 LEU A O 1
ATOM 911 N N . ARG A 1 125 ? -0.528 2.046 -11.920 1.00 92.69 125 ARG A N 1
ATOM 912 C CA . ARG A 1 125 ? -1.295 1.142 -11.054 1.00 92.69 125 ARG A CA 1
ATOM 913 C C . ARG A 1 125 ? -0.931 1.344 -9.582 1.00 92.69 125 ARG A C 1
ATOM 915 O O . ARG A 1 125 ? -1.823 1.377 -8.738 1.00 92.69 125 ARG A O 1
ATOM 922 N N . GLY A 1 126 ? 0.359 1.505 -9.289 1.00 92.62 126 GLY A N 1
ATOM 923 C CA . GLY A 1 126 ? 0.867 1.835 -7.963 1.00 92.62 126 GLY A CA 1
ATOM 924 C C . GLY A 1 126 ? 0.246 3.110 -7.407 1.00 92.62 126 GLY A C 1
ATOM 925 O O . GLY A 1 126 ? -0.324 3.066 -6.322 1.00 92.62 126 GLY A O 1
ATOM 926 N N . GLU A 1 127 ? 0.278 4.216 -8.155 1.00 92.44 127 GLU A N 1
ATOM 927 C CA . GLU A 1 127 ? -0.296 5.490 -7.694 1.00 92.44 127 GLU A CA 1
ATOM 928 C C . GLU A 1 127 ? -1.775 5.364 -7.330 1.00 92.44 127 GLU A C 1
ATOM 930 O O . GLU A 1 127 ? -2.165 5.732 -6.223 1.00 92.44 127 GLU A O 1
ATOM 935 N N . SER A 1 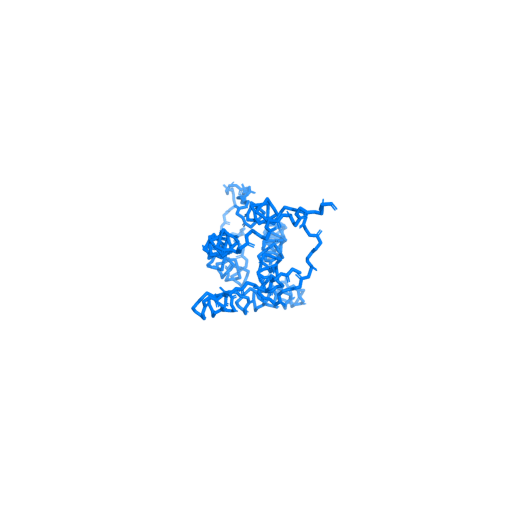128 ? -2.581 4.740 -8.194 1.00 92.38 128 SER A N 1
ATOM 936 C CA . SER A 1 128 ? -4.006 4.523 -7.916 1.00 92.38 128 SER A CA 1
ATOM 937 C C . SER A 1 128 ? -4.244 3.708 -6.634 1.00 92.38 128 SER A C 1
ATOM 939 O O . SER A 1 128 ? -5.195 3.952 -5.887 1.00 92.38 128 SER A O 1
ATOM 941 N N . ILE A 1 129 ? -3.366 2.746 -6.332 1.00 94.12 129 ILE A N 1
ATOM 942 C CA . ILE A 1 129 ? -3.423 1.986 -5.081 1.00 94.12 129 ILE A CA 1
ATOM 943 C C . ILE A 1 129 ? -3.045 2.879 -3.893 1.00 94.12 129 ILE A C 1
ATOM 945 O O . ILE A 1 129 ? -3.767 2.900 -2.892 1.00 94.12 129 ILE A O 1
ATOM 949 N N . PHE A 1 130 ? -1.947 3.628 -3.996 1.00 94.25 130 PHE A N 1
ATOM 950 C CA . PHE A 1 130 ? -1.408 4.436 -2.903 1.00 94.25 130 PHE A CA 1
ATOM 951 C C . PHE A 1 130 ? -2.304 5.622 -2.529 1.00 94.25 130 PHE A C 1
ATOM 953 O O . PHE A 1 130 ? -2.390 5.965 -1.349 1.00 94.25 130 PHE A O 1
ATOM 960 N N . GLU A 1 131 ? -3.055 6.179 -3.479 1.00 93.88 131 GLU A N 1
ATOM 961 C CA . GLU A 1 131 ? -4.068 7.218 -3.236 1.00 93.88 131 GLU A CA 1
ATOM 962 C C . GLU A 1 131 ? -5.180 6.774 -2.271 1.00 93.88 131 GLU A C 1
ATOM 964 O O . GLU A 1 131 ? -5.813 7.607 -1.620 1.00 93.88 131 GLU A O 1
ATOM 969 N N . ARG A 1 132 ? -5.403 5.462 -2.115 1.00 94.94 132 ARG A N 1
ATOM 970 C CA . ARG A 1 132 ? -6.405 4.912 -1.187 1.00 94.94 132 ARG A CA 1
ATOM 971 C C . ARG A 1 132 ? -5.888 4.755 0.245 1.00 94.94 132 ARG A C 1
ATOM 973 O O . ARG A 1 132 ? -6.693 4.625 1.168 1.00 94.94 132 ARG A O 1
ATOM 980 N N . MET A 1 133 ? -4.575 4.795 0.471 1.00 96.19 133 MET A N 1
ATOM 981 C CA . MET A 1 133 ? -3.969 4.551 1.790 1.00 96.19 133 MET A CA 1
ATOM 982 C C . MET A 1 133 ? -4.348 5.586 2.868 1.00 96.19 133 MET A C 1
ATOM 984 O O . MET A 1 133 ? -4.579 5.183 4.011 1.00 96.19 133 MET A O 1
ATOM 988 N N . PRO A 1 134 ? -4.534 6.885 2.556 1.00 96.12 134 PRO A N 1
ATOM 989 C CA . PRO A 1 134 ? -5.077 7.846 3.518 1.00 96.12 134 PRO A CA 1
ATOM 990 C C . PRO A 1 134 ? -6.473 7.476 4.040 1.00 96.12 134 PRO A C 1
ATOM 992 O O . PRO A 1 134 ? -6.774 7.711 5.211 1.00 96.12 134 PRO A O 1
ATOM 995 N N . LEU A 1 135 ? -7.319 6.862 3.202 1.00 95.31 135 LEU A N 1
ATOM 996 C CA . LEU A 1 135 ? -8.646 6.390 3.612 1.00 95.31 135 LEU A CA 1
ATOM 997 C C . LEU A 1 135 ? -8.549 5.159 4.519 1.00 95.31 135 LEU A C 1
ATOM 999 O O . LEU A 1 135 ? -9.285 5.081 5.500 1.00 95.31 135 LEU A O 1
ATOM 1003 N N . VAL A 1 136 ? -7.623 4.233 4.238 1.00 94.94 136 VAL A N 1
ATOM 1004 C CA . VAL A 1 136 ? -7.330 3.092 5.128 1.00 94.94 136 VAL A CA 1
ATOM 1005 C C . VAL A 1 136 ? -6.901 3.597 6.507 1.00 94.94 136 VAL A C 1
ATOM 1007 O O . VAL A 1 136 ? -7.469 3.179 7.516 1.00 94.94 136 VAL A O 1
ATOM 1010 N N . ARG A 1 137 ? -5.968 4.560 6.556 1.00 95.06 137 ARG A N 1
ATOM 1011 C CA . ARG A 1 137 ? -5.563 5.230 7.801 1.00 95.06 137 ARG A CA 1
ATOM 1012 C C . ARG A 1 137 ? -6.762 5.826 8.533 1.00 95.06 137 ARG A C 1
ATOM 1014 O O . ARG A 1 137 ? -6.908 5.606 9.729 1.00 95.06 137 ARG A O 1
ATOM 1021 N N . ALA A 1 138 ? -7.581 6.619 7.842 1.00 93.88 138 ALA A N 1
ATOM 1022 C CA . ALA A 1 138 ? -8.698 7.320 8.468 1.00 93.88 138 ALA A CA 1
ATOM 1023 C C . ALA A 1 138 ? -9.685 6.342 9.121 1.00 93.88 138 ALA A C 1
ATOM 1025 O O . ALA A 1 138 ? -10.090 6.557 10.262 1.00 93.88 138 ALA A O 1
ATOM 1026 N N . ARG A 1 139 ? -10.006 5.239 8.433 1.00 93.44 139 ARG A N 1
ATOM 1027 C CA . ARG A 1 139 ? -10.863 4.172 8.969 1.00 93.44 139 ARG A CA 1
ATOM 1028 C C . ARG A 1 139 ? -10.230 3.502 10.186 1.00 93.44 139 ARG A C 1
ATOM 1030 O O . ARG A 1 139 ? -10.897 3.350 11.201 1.00 93.44 139 ARG A O 1
ATOM 1037 N N . LEU A 1 140 ? -8.940 3.168 10.123 1.00 91.69 140 LEU A N 1
ATOM 1038 C CA . LEU A 1 140 ? -8.234 2.542 11.243 1.00 91.69 140 LEU A CA 1
ATOM 1039 C C . LEU A 1 140 ? -8.242 3.418 12.500 1.00 91.69 140 LEU A C 1
ATOM 1041 O O . LEU A 1 140 ? -8.576 2.945 13.581 1.00 91.69 140 LEU A O 1
ATOM 1045 N N . LEU A 1 141 ? -7.903 4.701 12.364 1.00 91.44 141 LEU A N 1
ATOM 1046 C CA . LEU A 1 141 ? -7.875 5.617 13.504 1.00 91.44 141 LEU A CA 1
ATOM 1047 C C . LEU A 1 141 ? -9.273 5.843 14.091 1.00 91.44 141 LEU A C 1
ATOM 1049 O O . LEU A 1 141 ? -9.409 5.902 15.308 1.00 91.44 141 LEU A O 1
ATOM 1053 N N . ALA A 1 142 ? -10.309 5.908 13.250 1.00 91.00 142 ALA A N 1
ATOM 1054 C CA . ALA A 1 142 ? -11.689 6.016 13.717 1.00 91.00 142 ALA A CA 1
ATOM 1055 C C . ALA A 1 142 ? -12.140 4.780 14.514 1.00 91.00 142 ALA A C 1
ATOM 1057 O O . ALA A 1 142 ? -12.887 4.923 15.479 1.00 91.00 142 ALA A O 1
ATOM 1058 N N . LEU A 1 14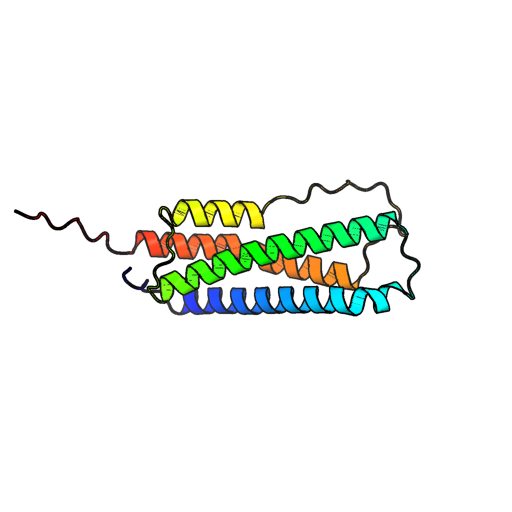3 ? -11.688 3.581 14.134 1.00 89.06 143 LEU A N 1
ATOM 1059 C CA . LEU A 1 143 ? -11.973 2.343 14.869 1.00 89.06 143 LEU A CA 1
ATOM 1060 C C . LEU A 1 143 ? -11.244 2.295 16.214 1.00 89.06 143 LEU A C 1
ATOM 1062 O O . LEU A 1 143 ? -11.816 1.853 17.206 1.00 89.06 143 LEU A O 1
ATOM 1066 N N . LEU A 1 144 ? -10.000 2.774 16.259 1.00 86.81 144 LEU A N 1
ATOM 1067 C CA . LEU A 1 144 ? -9.220 2.845 17.496 1.00 86.81 144 LEU A CA 1
ATOM 1068 C C . LEU A 1 144 ? -9.817 3.834 18.504 1.00 86.81 144 LEU A C 1
A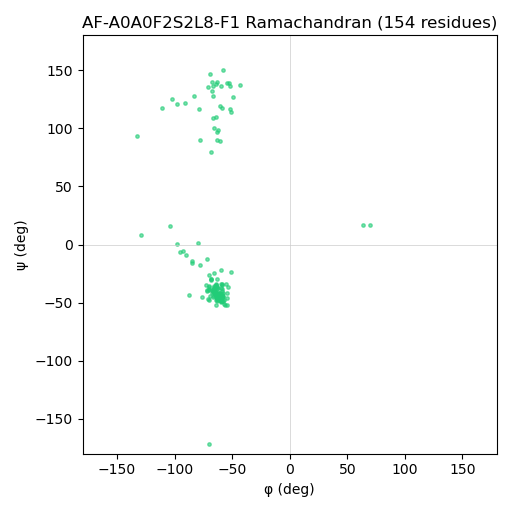TOM 1070 O O . LEU A 1 144 ? -9.794 3.552 19.696 1.00 86.81 144 LEU A O 1
ATOM 1074 N N . ASP A 1 145 ? -10.379 4.951 18.038 1.00 86.44 145 ASP A N 1
ATOM 1075 C CA . ASP A 1 145 ? -11.047 5.946 18.894 1.00 86.44 145 ASP A CA 1
ATOM 1076 C C . ASP A 1 145 ? -12.360 5.414 19.501 1.00 86.44 145 ASP A C 1
ATOM 1078 O O . ASP A 1 145 ? -12.751 5.778 20.607 1.00 86.44 145 ASP A O 1
ATOM 1082 N N . GLN A 1 146 ? -13.029 4.501 18.792 1.00 80.88 146 GLN A N 1
ATOM 1083 C CA . GLN A 1 146 ? -14.259 3.844 19.246 1.00 80.88 146 GLN A CA 1
ATOM 1084 C C . GLN A 1 146 ? -14.000 2.619 20.133 1.00 80.88 146 GLN A C 1
ATOM 1086 O O . GLN A 1 146 ? -14.926 2.126 20.782 1.00 80.88 146 GLN A O 1
ATOM 1091 N N . ALA A 1 147 ? -12.766 2.108 20.168 1.00 70.19 147 ALA A N 1
ATOM 1092 C CA . ALA A 1 147 ? -12.423 0.962 20.992 1.00 70.19 147 ALA A CA 1
ATOM 1093 C C . ALA A 1 147 ? -12.537 1.348 22.480 1.00 70.19 147 ALA A C 1
ATOM 1095 O O . ALA A 1 147 ? -11.949 2.345 22.906 1.00 70.19 147 ALA A O 1
ATOM 1096 N N . PRO A 1 148 ? -13.281 0.587 23.304 1.00 58.06 148 PRO A N 1
ATOM 1097 C CA . PRO A 1 148 ? -13.478 0.940 24.701 1.00 58.06 148 PRO A CA 1
ATOM 1098 C C . PRO A 1 148 ? -12.131 0.984 25.428 1.00 58.06 148 PRO A C 1
ATOM 1100 O O . PRO A 1 148 ? -11.433 -0.027 25.536 1.00 58.06 148 PRO A O 1
ATOM 1103 N N . VAL A 1 149 ? -11.787 2.157 25.967 1.00 56.69 149 VAL A N 1
ATOM 1104 C CA . VAL A 1 149 ? -10.702 2.315 26.938 1.00 56.69 149 VAL A CA 1
ATOM 1105 C C . VAL A 1 149 ? -11.109 1.511 28.168 1.00 56.69 149 VAL A C 1
ATOM 1107 O O . VAL A 1 149 ? -11.904 1.970 28.987 1.00 56.69 149 VAL A O 1
ATOM 1110 N N . LEU A 1 150 ? -10.625 0.275 28.297 1.00 47.81 150 LEU A N 1
ATOM 1111 C CA . LEU A 1 150 ? -10.762 -0.449 29.554 1.00 47.81 150 LEU A CA 1
ATOM 1112 C C . LEU A 1 150 ? -9.929 0.308 30.592 1.00 47.81 150 LEU A C 1
ATOM 1114 O O . LEU A 1 150 ? -8.702 0.209 30.611 1.00 47.81 150 LEU A O 1
ATOM 1118 N N . SER A 1 151 ? -10.616 1.107 31.416 1.00 41.44 151 SER A N 1
ATOM 1119 C CA . SER A 1 151 ? -10.064 1.753 32.606 1.00 41.44 151 SER A CA 1
ATOM 1120 C C . SER A 1 151 ? -9.196 0.762 33.382 1.00 41.44 151 SER A C 1
ATOM 1122 O O . SER A 1 151 ? -9.615 -0.387 33.561 1.00 41.44 151 SER A O 1
ATOM 1124 N N . PRO A 1 152 ? -8.020 1.176 33.889 1.00 42.19 152 PRO A N 1
ATOM 1125 C CA . PRO A 1 152 ? -7.242 0.327 34.773 1.00 42.19 152 PRO A CA 1
ATOM 1126 C C . PRO A 1 152 ? -8.113 0.001 35.985 1.00 42.19 152 PRO A C 1
ATOM 1128 O O . PRO A 1 152 ? -8.545 0.897 36.712 1.00 42.19 152 PRO A O 1
ATOM 1131 N N . ALA A 1 153 ? -8.409 -1.286 36.170 1.00 41.78 153 ALA A N 1
ATOM 1132 C CA . ALA A 1 153 ? -9.069 -1.775 37.364 1.00 41.78 153 ALA A CA 1
ATOM 1133 C C . ALA A 1 153 ? -8.290 -1.256 38.581 1.00 41.78 153 ALA A C 1
ATOM 1135 O O . ALA A 1 153 ? -7.108 -1.556 38.750 1.00 41.78 153 ALA A O 1
ATOM 1136 N N . HIS A 1 154 ? -8.941 -0.426 39.395 1.00 42.53 154 HIS A N 1
ATOM 1137 C CA . HIS A 1 154 ? -8.437 -0.048 40.705 1.00 42.53 154 HIS A CA 1
ATOM 1138 C C . HIS A 1 154 ? -8.346 -1.314 41.560 1.00 42.53 154 HIS A C 1
ATOM 1140 O O . HIS A 1 154 ? -9.345 -1.773 42.112 1.00 42.53 154 HIS A O 1
ATOM 1146 N N . SER A 1 155 ? -7.147 -1.888 41.653 1.00 44.44 155 SER A N 1
ATOM 1147 C CA . SER A 1 155 ? -6.813 -2.831 42.715 1.00 44.44 155 SER A CA 1
ATOM 1148 C C . SER A 1 155 ? -6.814 -2.056 44.028 1.00 44.44 155 SER A C 1
ATOM 1150 O O . SER A 1 155 ? -5.978 -1.174 44.235 1.00 44.44 155 SER A O 1
ATOM 1152 N N . SER A 1 156 ? -7.830 -2.341 44.841 1.00 50.12 156 SER A N 1
ATOM 1153 C CA . SER A 1 156 ? -7.945 -1.920 46.241 1.00 50.12 156 SER A CA 1
ATOM 1154 C C . SER A 1 156 ? -6.968 -2.686 47.127 1.00 50.12 156 SER A C 1
ATOM 1156 O O . SER A 1 156 ? -6.613 -3.826 46.747 1.00 50.12 156 SER A O 1
#

Foldseek 3Di:
DDAFPADPVLVVLLVVLLVLLVVLLVLLVVCVVCVVVVCVPPPADPLLVVVLVVLSVLLNQLSVLSNVLSVLLVCSNVVHDPVDPDPLVSLVVSLCSNPVDPPDPPDPDDPSSDHPPSSVVSSVSSVVSSVCSVVNSVSSVVSVVVPDPPPPPPDD

Mean predicted aligned error: 8.2 Å

pLDDT: mean 81.67, std 16.5, range [41.06, 97.75]

Solvent-accessible surface area (backbone atoms only — not comparable to full-atom values): 9170 Å² total; per-residue (Å²): 95,81,53,49,90,68,54,69,71,56,53,52,52,52,48,52,54,42,54,53,48,50,57,46,53,51,52,52,50,50,49,59,70,46,35,72,64,70,51,67,82,43,95,67,40,73,67,23,49,52,49,46,51,51,51,52,52,51,52,51,54,26,48,52,31,48,51,49,56,48,49,52,50,51,36,39,48,72,22,48,81,80,88,63,94,52,58,70,61,51,54,50,56,38,46,50,57,48,63,57,74,79,86,64,82,74,80,90,66,59,84,75,47,55,65,57,66,74,56,52,54,52,52,56,54,47,50,65,55,57,72,48,47,65,56,55,49,52,53,53,53,56,51,59,71,68,48,80,81,77,69,82,78,80,80,125

Radius of gyration: 19.83 Å; Cα contacts (8 Å, |Δi|>4): 111; chains: 1; bounding box: 41×28×73 Å

Secondary structure (DSSP, 8-state):
-PPP---HHHHHHHHHHHHHHHHHHHHHHHHHHHHHHHTTSS---HHHHHHHHHHHHHHHHHHHHHHHHHHHHHHHHTT-----S-HHHHHHHHHHHHH-----------GGGPPPHHHHHHHHHHHHHHTTHHHHHHHHHHHHHHS---------